Protein AF-A0AA97LWY2-F1 (afdb_monomer_lite)

Secondary structure (DSSP, 8-state):
--HHHHHHTT--HHHHHHHHHH-HHHHHHHHHHHHHHSSTTTB-TTTSSSB--EEEESS-TTT-GGGGG-GGGEEEE-HHIIIIIITT---B-TTS-B-S--TTT--SS--SS--

Organism: NCBI:txid483545

Foldseek 3Di:
DDLVVLLVPPDALVNLVVVVVVPVVVQVVLLVVLCVVQPDRQDALQPSPHHFDHWAFLADCNVVVSCSPPSLRTHRHDCCVRVPVCNNDFDADDVRHTPDDSCSCDPPDDPDDPD

Structure (mmCIF, N/CA/C/O backbone):
data_AF-A0AA97LWY2-F1
#
_entry.id   AF-A0AA97LWY2-F1
#
loop_
_atom_site.group_PDB
_atom_site.id
_atom_site.type_symbol
_atom_site.label_atom_id
_atom_site.label_alt_id
_atom_site.label_comp_id
_atom_site.label_asym_id
_atom_site.label_entity_id
_atom_site.label_seq_id
_atom_site.pdbx_PDB_ins_code
_atom_site.Cartn_x
_atom_site.Cartn_y
_atom_site.Cartn_z
_atom_site.occupancy
_atom_site.B_iso_or_equiv
_atom_site.auth_seq_id
_atom_site.auth_comp_id
_atom_site.auth_asym_id
_atom_site.auth_atom_id
_atom_site.pdbx_PDB_model_num
ATOM 1 N N . MET A 1 1 ? 0.816 14.271 -11.568 1.00 46.16 1 MET A N 1
ATOM 2 C CA . MET A 1 1 ? 1.230 13.266 -12.579 1.00 46.16 1 MET A CA 1
ATOM 3 C C . MET A 1 1 ? 0.406 12.006 -12.369 1.00 46.16 1 MET A C 1
ATOM 5 O O . MET A 1 1 ? 0.363 11.529 -11.246 1.00 46.16 1 MET A O 1
ATOM 9 N N . SER A 1 2 ? -0.274 11.513 -13.407 1.00 42.75 2 SER A N 1
ATOM 10 C CA . SER A 1 2 ? -1.145 10.324 -13.338 1.00 42.75 2 SER A CA 1
ATOM 11 C C . SER A 1 2 ? -0.330 9.019 -13.298 1.00 42.75 2 SER A C 1
ATOM 13 O O . SER A 1 2 ? 0.732 8.934 -13.918 1.00 42.75 2 SER A O 1
ATOM 15 N N . THR A 1 3 ? -0.845 7.991 -12.614 1.00 45.94 3 THR A N 1
ATOM 16 C CA . THR A 1 3 ? -0.303 6.616 -12.537 1.00 45.94 3 THR A CA 1
ATOM 17 C C . THR A 1 3 ? 0.005 6.016 -13.913 1.00 45.94 3 THR A C 1
ATOM 19 O O . THR A 1 3 ? 0.981 5.280 -14.067 1.00 45.94 3 THR A O 1
ATOM 22 N N . LYS A 1 4 ? -0.753 6.408 -14.945 1.00 49.25 4 LYS A N 1
ATOM 23 C CA . LYS A 1 4 ? -0.553 5.982 -16.338 1.00 49.25 4 LYS A CA 1
ATOM 24 C C . LYS A 1 4 ? 0.828 6.365 -16.886 1.00 49.25 4 LYS A C 1
ATOM 26 O O . LYS A 1 4 ? 1.460 5.549 -17.545 1.00 49.25 4 LYS A O 1
ATOM 31 N N . ALA A 1 5 ? 1.329 7.555 -16.541 1.00 52.59 5 ALA A N 1
ATOM 32 C CA . ALA A 1 5 ? 2.635 8.042 -16.990 1.00 52.59 5 ALA A CA 1
ATOM 33 C C . ALA A 1 5 ? 3.810 7.289 -16.337 1.00 52.59 5 ALA A C 1
ATOM 35 O O . ALA A 1 5 ? 4.876 7.162 -16.934 1.00 52.59 5 ALA A O 1
ATOM 36 N N . LEU A 1 6 ? 3.619 6.771 -15.117 1.00 53.22 6 LEU A N 1
ATOM 37 C CA . LEU A 1 6 ? 4.622 5.961 -14.416 1.00 53.22 6 LEU A CA 1
ATOM 38 C C . LEU A 1 6 ? 4.687 4.533 -14.969 1.00 53.22 6 LEU A C 1
ATOM 40 O O . LEU A 1 6 ? 5.785 3.988 -15.073 1.00 53.22 6 LEU A O 1
ATOM 44 N N . ARG A 1 7 ? 3.545 3.964 -15.388 1.00 54.78 7 ARG A N 1
ATOM 45 C CA . ARG A 1 7 ? 3.496 2.655 -16.063 1.00 54.78 7 ARG A CA 1
ATOM 46 C C . ARG A 1 7 ? 4.229 2.664 -17.403 1.00 54.78 7 ARG A C 1
ATOM 48 O O . ARG A 1 7 ? 4.970 1.733 -17.690 1.00 54.78 7 ARG A O 1
ATOM 55 N N . SER A 1 8 ? 4.077 3.730 -18.186 1.00 48.78 8 SER A N 1
ATOM 56 C CA . SER A 1 8 ? 4.718 3.874 -19.500 1.00 48.78 8 SER A CA 1
ATOM 57 C C . SER A 1 8 ? 6.209 4.232 -19.446 1.00 48.78 8 SER A C 1
ATOM 59 O O . SER A 1 8 ? 6.907 4.048 -20.434 1.00 48.78 8 SER A O 1
ATOM 61 N N . ALA A 1 9 ? 6.712 4.748 -18.320 1.00 57.84 9 ALA A N 1
ATOM 62 C CA . ALA A 1 9 ? 8.077 5.276 -18.214 1.00 57.84 9 ALA A CA 1
ATOM 63 C C . ALA A 1 9 ? 9.145 4.244 -17.798 1.00 57.84 9 ALA A C 1
ATOM 65 O O . ALA A 1 9 ? 10.291 4.632 -17.585 1.00 57.84 9 ALA A O 1
ATOM 66 N N . GLY A 1 10 ? 8.797 2.960 -17.640 1.00 62.16 10 GLY A N 1
ATOM 67 C CA . GLY A 1 10 ? 9.764 1.932 -17.235 1.00 62.16 10 GLY A CA 1
ATOM 68 C C . GLY A 1 10 ? 10.382 2.222 -15.864 1.00 62.16 10 GLY A C 1
ATOM 69 O O . GLY A 1 10 ? 11.602 2.308 -15.724 1.00 62.16 10 GLY A O 1
ATOM 70 N N . ALA A 1 11 ? 9.542 2.436 -14.844 1.00 73.88 11 ALA A N 1
ATOM 71 C CA . ALA A 1 11 ? 10.027 2.667 -13.487 1.00 73.88 11 ALA A CA 1
ATOM 72 C C . ALA A 1 11 ? 10.944 1.510 -13.049 1.00 73.88 11 ALA A C 1
ATOM 74 O O . ALA A 1 11 ? 10.564 0.346 -13.112 1.00 73.88 11 ALA A O 1
ATOM 75 N N . THR A 1 12 ? 12.152 1.829 -12.589 1.00 88.50 12 THR A N 1
ATOM 76 C CA . THR A 1 12 ? 13.050 0.853 -11.952 1.00 88.50 12 THR A CA 1
ATOM 77 C C . THR A 1 12 ? 12.725 0.749 -10.458 1.00 88.50 12 THR A C 1
ATOM 79 O O . THR A 1 12 ? 12.260 1.746 -9.886 1.00 88.50 12 THR A O 1
ATOM 82 N N . PRO A 1 13 ? 13.047 -0.366 -9.769 1.00 89.06 13 PRO A N 1
ATOM 83 C CA . PRO A 1 13 ? 12.815 -0.494 -8.327 1.00 89.06 13 PRO A CA 1
ATOM 84 C C . PRO A 1 13 ? 13.411 0.669 -7.521 1.00 89.06 13 PRO A C 1
ATOM 86 O O . PRO A 1 13 ? 12.776 1.203 -6.612 1.00 89.06 13 PRO A O 1
ATOM 89 N N . LYS A 1 14 ? 14.618 1.122 -7.891 1.00 90.56 14 LYS A N 1
ATOM 90 C CA . LYS A 1 14 ? 15.304 2.249 -7.240 1.00 90.56 14 LYS A CA 1
ATOM 91 C C . LYS A 1 14 ? 14.509 3.547 -7.373 1.00 90.56 14 LYS A C 1
ATOM 93 O O . LYS A 1 14 ? 14.281 4.237 -6.380 1.00 90.56 14 LYS A O 1
ATOM 98 N N . THR A 1 15 ? 14.069 3.874 -8.589 1.00 90.81 15 THR A N 1
ATOM 99 C CA . THR A 1 15 ? 13.292 5.099 -8.838 1.00 90.81 15 THR A CA 1
ATOM 100 C C . THR A 1 15 ? 11.914 5.052 -8.180 1.00 90.81 15 THR A C 1
ATOM 102 O O . THR A 1 15 ? 11.484 6.054 -7.608 1.00 90.81 15 THR A O 1
ATOM 105 N N . ALA A 1 16 ? 11.255 3.889 -8.182 1.00 89.94 16 ALA A N 1
ATOM 106 C CA . ALA A 1 16 ? 9.967 3.684 -7.529 1.00 89.94 16 ALA A CA 1
ATOM 107 C C . ALA A 1 16 ? 10.074 3.861 -6.004 1.00 89.94 16 ALA A C 1
ATOM 109 O O . ALA A 1 16 ? 9.343 4.670 -5.426 1.00 89.94 16 ALA A O 1
ATOM 110 N N . ARG A 1 17 ? 11.052 3.201 -5.360 1.00 91.12 17 ARG A N 1
ATOM 111 C CA . ARG A 1 17 ? 11.320 3.336 -3.914 1.00 91.12 17 ARG A CA 1
ATOM 112 C C . ARG A 1 17 ? 11.636 4.784 -3.525 1.00 91.12 17 ARG A C 1
ATOM 114 O O . ARG A 1 17 ? 11.042 5.296 -2.579 1.00 91.12 17 ARG A O 1
ATOM 121 N N . SER A 1 18 ? 12.510 5.463 -4.275 1.00 91.81 18 SER A N 1
ATOM 122 C CA . SER A 1 18 ? 12.880 6.862 -4.007 1.00 91.81 18 SER A CA 1
ATOM 123 C C . SER A 1 18 ? 11.676 7.808 -4.092 1.00 91.81 18 SER A C 1
ATOM 125 O O . SER A 1 18 ? 11.427 8.575 -3.160 1.00 91.81 18 SER A O 1
ATOM 127 N N . ARG A 1 19 ? 10.873 7.710 -5.160 1.00 91.00 19 ARG A N 1
ATOM 128 C CA . ARG A 1 19 ? 9.666 8.535 -5.331 1.00 91.00 19 ARG A CA 1
ATOM 129 C C . ARG A 1 19 ? 8.630 8.274 -4.242 1.00 91.00 19 ARG A C 1
ATOM 131 O O . ARG A 1 19 ? 8.090 9.220 -3.675 1.00 91.00 19 ARG A O 1
ATOM 138 N N . ARG A 1 20 ? 8.402 7.005 -3.889 1.00 90.75 20 ARG A N 1
ATOM 139 C CA . ARG A 1 20 ? 7.533 6.629 -2.767 1.00 90.75 20 ARG A CA 1
ATOM 140 C C . ARG A 1 20 ? 8.017 7.248 -1.453 1.00 90.75 20 ARG A C 1
ATOM 142 O O . ARG A 1 20 ? 7.211 7.760 -0.679 1.00 90.75 20 ARG A O 1
ATOM 149 N N . GLN A 1 21 ? 9.321 7.211 -1.184 1.00 91.75 21 GLN A N 1
ATOM 150 C CA . GLN A 1 21 ? 9.879 7.747 0.057 1.00 91.75 21 GLN A CA 1
ATOM 151 C C . GLN A 1 21 ? 9.710 9.269 0.160 1.00 91.75 21 GLN A C 1
ATOM 153 O O . GLN A 1 21 ? 9.377 9.762 1.242 1.00 91.75 21 GLN A O 1
ATOM 158 N N . ALA A 1 22 ? 9.847 9.978 -0.966 1.00 92.69 22 ALA A N 1
ATOM 159 C CA . ALA A 1 22 ? 9.606 11.416 -1.071 1.00 92.69 22 ALA A CA 1
ATOM 160 C C . ALA A 1 22 ? 8.120 11.805 -0.909 1.00 92.69 22 ALA A C 1
ATOM 162 O O . ALA A 1 22 ? 7.827 12.865 -0.365 1.00 92.69 22 ALA A O 1
ATOM 163 N N . ALA A 1 23 ? 7.178 10.944 -1.306 1.00 91.44 23 ALA A N 1
ATOM 164 C CA . ALA A 1 23 ? 5.733 11.195 -1.244 1.00 91.44 23 ALA A CA 1
ATOM 165 C C . ALA A 1 23 ? 5.135 11.006 0.170 1.00 91.44 23 ALA A C 1
ATOM 167 O O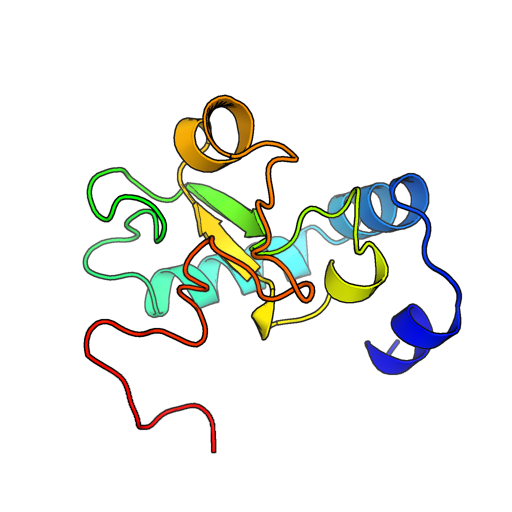 . ALA A 1 23 ? 4.248 10.179 0.375 1.00 91.44 23 ALA A O 1
ATOM 168 N N . ARG A 1 24 ? 5.650 11.728 1.173 1.00 93.44 24 ARG A N 1
ATOM 169 C CA . ARG A 1 24 ? 5.294 11.532 2.593 1.00 93.44 24 ARG A CA 1
ATOM 170 C C . ARG A 1 24 ? 3.807 11.741 2.885 1.00 93.44 24 ARG A C 1
ATOM 172 O O . ARG A 1 24 ? 3.195 10.851 3.468 1.00 93.44 24 ARG A O 1
ATOM 179 N N . ASP A 1 25 ? 3.233 12.856 2.442 1.00 94.38 25 ASP A N 1
ATOM 180 C CA . ASP A 1 25 ? 1.837 13.200 2.752 1.00 94.38 25 ASP A CA 1
ATOM 181 C C . ASP A 1 25 ? 0.853 12.265 2.051 1.00 94.38 25 ASP A C 1
ATOM 183 O O . ASP A 1 25 ? -0.089 11.772 2.664 1.00 94.38 25 ASP A O 1
ATOM 187 N N . VAL A 1 26 ? 1.138 11.927 0.790 1.00 92.00 26 VAL A N 1
ATOM 188 C CA . VAL A 1 26 ? 0.355 10.942 0.034 1.00 92.00 26 VAL A CA 1
ATOM 189 C C . VAL A 1 26 ? 0.419 9.579 0.714 1.00 92.00 26 VAL A C 1
ATOM 191 O O . VAL A 1 26 ? -0.613 8.948 0.898 1.00 92.00 26 VAL A O 1
ATOM 194 N N . ARG A 1 27 ? 1.602 9.127 1.153 1.00 93.44 27 ARG A N 1
ATOM 195 C CA . ARG A 1 27 ? 1.716 7.873 1.911 1.00 93.44 27 ARG A CA 1
ATOM 196 C C . ARG A 1 27 ? 0.942 7.917 3.219 1.00 93.44 27 ARG A C 1
ATOM 198 O O . ARG A 1 27 ? 0.349 6.915 3.588 1.00 93.44 27 ARG A O 1
ATOM 205 N N . ARG A 1 28 ? 0.942 9.043 3.929 1.00 94.25 28 ARG A N 1
ATOM 206 C CA . ARG A 1 28 ? 0.141 9.172 5.147 1.00 94.25 28 ARG A CA 1
ATOM 207 C C . ARG A 1 28 ? -1.348 9.016 4.831 1.00 94.25 28 ARG A C 1
ATOM 209 O O . ARG A 1 28 ? -1.984 8.168 5.437 1.00 94.25 28 ARG A O 1
ATOM 216 N N . ALA A 1 29 ? -1.854 9.738 3.833 1.00 94.00 29 ALA A N 1
ATOM 217 C CA . ALA A 1 29 ? -3.251 9.649 3.412 1.00 94.00 29 ALA A CA 1
ATOM 218 C C . ALA A 1 29 ? -3.641 8.237 2.935 1.00 94.00 29 ALA A C 1
ATOM 220 O O . ALA A 1 29 ? -4.691 7.729 3.308 1.00 94.00 29 ALA A O 1
ATOM 221 N N . VAL A 1 30 ? -2.774 7.574 2.161 1.00 92.75 30 VAL A N 1
ATOM 222 C CA . VAL A 1 30 ? -2.974 6.180 1.728 1.00 92.75 30 VAL A CA 1
ATOM 223 C C . VAL A 1 30 ? -3.071 5.249 2.933 1.00 92.75 30 VAL A C 1
ATOM 225 O O . VAL A 1 30 ? -3.975 4.427 2.991 1.00 92.75 30 VAL A O 1
ATOM 228 N N . ARG A 1 31 ? -2.173 5.386 3.915 1.00 93.81 31 ARG A N 1
ATOM 229 C CA . ARG A 1 31 ? -2.203 4.568 5.134 1.00 93.81 31 ARG A CA 1
ATOM 230 C C . ARG A 1 31 ? -3.493 4.800 5.914 1.00 93.81 31 ARG A C 1
ATOM 232 O O . ARG A 1 31 ? -4.111 3.833 6.333 1.00 93.81 31 ARG A O 1
ATOM 239 N N . ASP A 1 32 ? -3.893 6.059 6.074 1.00 92.69 32 ASP A N 1
ATOM 240 C CA . ASP A 1 32 ? -5.106 6.427 6.804 1.00 92.69 32 ASP A CA 1
ATOM 241 C C . ASP A 1 32 ? -6.360 5.836 6.129 1.00 92.69 32 ASP A C 1
ATOM 243 O O . ASP A 1 32 ? -7.237 5.331 6.819 1.00 92.69 32 ASP A O 1
ATOM 247 N N . LEU A 1 33 ? -6.418 5.807 4.793 1.00 91.88 33 LEU A N 1
ATOM 248 C CA . LEU A 1 33 ? -7.497 5.147 4.044 1.00 91.88 33 LEU A CA 1
ATOM 249 C C . LEU A 1 33 ? -7.458 3.616 4.161 1.00 91.88 33 LEU A C 1
ATOM 251 O O . LEU A 1 33 ? -8.491 2.981 4.333 1.00 91.88 33 LEU A O 1
ATOM 255 N N . LEU A 1 34 ? -6.277 3.000 4.090 1.00 91.81 34 LEU A N 1
ATOM 256 C CA . LEU A 1 34 ? -6.150 1.549 4.271 1.00 91.81 34 LEU A CA 1
ATOM 257 C C . LEU A 1 34 ? -6.570 1.117 5.680 1.00 91.81 34 LEU A C 1
ATOM 259 O O . LEU A 1 34 ? -7.198 0.077 5.844 1.00 91.81 34 LEU A O 1
ATOM 263 N N . SER A 1 35 ? -6.276 1.943 6.683 1.00 90.31 35 SER A N 1
ATOM 264 C CA . SER A 1 35 ? -6.744 1.787 8.060 1.00 90.31 35 SER A CA 1
ATOM 265 C C . SER A 1 35 ? -8.269 1.702 8.159 1.00 90.31 35 SER A C 1
ATOM 267 O O . SER A 1 35 ? -8.780 0.857 8.887 1.00 90.31 35 SER A O 1
ATOM 269 N N . THR A 1 36 ? -9.016 2.493 7.378 1.00 87.94 36 THR A N 1
ATOM 270 C CA . THR A 1 36 ? -10.490 2.420 7.384 1.00 87.94 36 THR A CA 1
ATOM 271 C C . THR A 1 36 ? -11.046 1.168 6.705 1.00 87.94 36 THR A C 1
ATOM 273 O O . THR A 1 36 ? -12.215 0.851 6.894 1.00 87.94 36 THR A O 1
ATOM 276 N N . MET A 1 37 ? -10.242 0.491 5.881 1.00 86.50 37 MET A N 1
ATOM 277 C CA . MET A 1 37 ? -10.608 -0.746 5.177 1.00 86.50 37 MET A CA 1
ATOM 278 C C . MET A 1 37 ? -10.120 -2.001 5.910 1.00 86.50 37 MET A C 1
ATOM 280 O O . MET A 1 37 ? -10.566 -3.105 5.615 1.00 86.50 37 MET A O 1
ATOM 284 N N . ALA A 1 38 ? -9.183 -1.848 6.848 1.00 84.88 38 ALA A N 1
ATO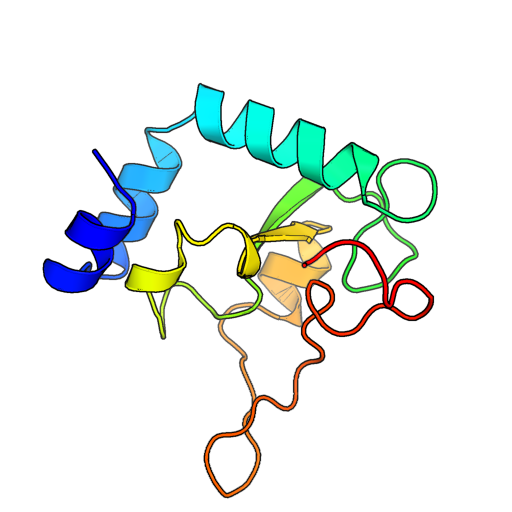M 285 C CA . ALA A 1 38 ? -8.651 -2.949 7.627 1.00 84.88 38 ALA A CA 1
ATOM 286 C C . ALA A 1 38 ? -9.730 -3.537 8.543 1.00 84.88 38 ALA A C 1
ATOM 288 O O . ALA A 1 38 ? -10.513 -2.824 9.169 1.00 84.88 38 ALA A O 1
ATOM 289 N N . THR A 1 39 ? -9.743 -4.862 8.671 1.00 77.38 39 THR A N 1
ATOM 290 C CA . THR A 1 39 ? -10.621 -5.542 9.625 1.00 77.38 39 THR A CA 1
ATOM 291 C C . THR A 1 39 ? -10.248 -5.167 11.057 1.00 77.38 39 THR A C 1
ATOM 293 O O . THR A 1 39 ? -9.083 -5.274 11.444 1.00 77.38 39 THR A O 1
ATOM 296 N N . GLY A 1 40 ? -11.231 -4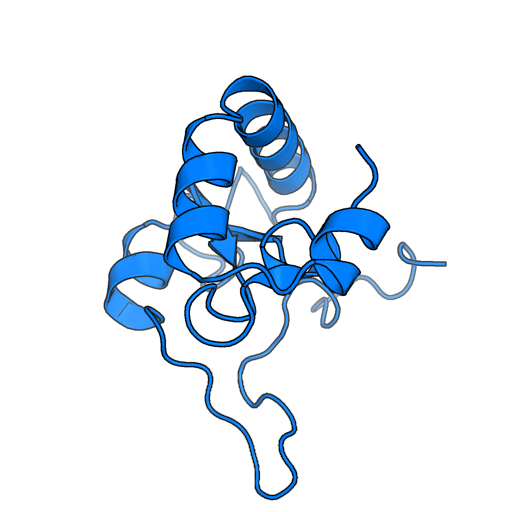.814 11.883 1.00 78.38 40 GLY A N 1
ATOM 297 C CA . GLY A 1 40 ? -10.980 -4.415 13.269 1.00 78.38 40 GLY A CA 1
ATOM 298 C C . GLY A 1 40 ? -10.219 -3.089 13.372 1.00 78.38 40 GLY A C 1
ATOM 299 O O . GLY A 1 40 ? -10.289 -2.248 12.486 1.00 78.38 40 GLY A O 1
ATOM 300 N N . ILE A 1 41 ? -9.509 -2.877 14.481 1.00 83.50 41 ILE A N 1
ATOM 301 C CA . ILE A 1 41 ? -8.754 -1.636 14.704 1.00 83.50 41 ILE A CA 1
ATOM 302 C C . ILE A 1 41 ? -7.392 -1.769 14.021 1.00 83.50 41 ILE A C 1
ATOM 304 O O . ILE A 1 41 ? -6.484 -2.383 14.584 1.00 83.50 41 ILE A O 1
ATOM 308 N N . ASP A 1 42 ? -7.276 -1.219 12.810 1.00 87.81 42 ASP A N 1
ATOM 309 C CA . ASP A 1 42 ? -6.019 -1.084 12.065 1.00 87.81 42 ASP A CA 1
ATOM 310 C C . ASP A 1 42 ? -5.230 -2.397 11.922 1.00 87.81 42 ASP A C 1
ATOM 312 O O . ASP A 1 42 ? -4.003 -2.401 12.006 1.00 87.81 42 ASP A O 1
ATOM 316 N N . ARG A 1 43 ? -5.888 -3.552 11.759 1.00 89.56 43 ARG A N 1
ATOM 317 C CA . ARG A 1 43 ? -5.154 -4.826 11.721 1.00 89.56 43 ARG A CA 1
ATOM 318 C C . ARG A 1 43 ? -4.409 -5.033 10.404 1.00 89.56 43 ARG A C 1
ATOM 320 O O . ARG A 1 43 ? -4.816 -4.592 9.335 1.00 89.56 43 ARG A O 1
ATOM 327 N N . CYS A 1 44 ? -3.299 -5.756 10.493 1.00 89.00 44 CYS A N 1
ATOM 328 C CA . CYS A 1 44 ? -2.507 -6.214 9.364 1.00 89.00 44 CYS A CA 1
ATOM 329 C C . CYS A 1 44 ? -3.366 -7.080 8.439 1.00 89.00 44 CYS A C 1
ATOM 331 O O . CYS A 1 44 ? -3.850 -8.129 8.852 1.00 89.00 44 CYS A O 1
ATOM 333 N N . MET A 1 45 ? -3.473 -6.693 7.173 1.00 87.25 45 MET A N 1
ATOM 334 C CA . MET A 1 45 ? -4.258 -7.401 6.160 1.00 87.25 45 MET A CA 1
ATOM 335 C C . MET A 1 45 ? -3.626 -8.733 5.721 1.00 87.25 45 MET A C 1
ATOM 337 O O . MET A 1 45 ? -4.289 -9.521 5.062 1.00 87.25 45 MET A O 1
ATOM 341 N N . TYR A 1 46 ? -2.370 -9.022 6.097 1.00 83.50 46 TYR A N 1
ATOM 342 C CA . TYR A 1 46 ? -1.783 -10.353 5.878 1.00 83.50 46 TYR A CA 1
ATOM 343 C C . TYR A 1 46 ? -2.212 -11.376 6.928 1.00 83.50 46 TYR A C 1
ATOM 345 O O . TYR A 1 46 ? -2.553 -12.497 6.574 1.00 83.50 46 TYR A O 1
ATOM 353 N N . CYS A 1 47 ? -2.125 -11.029 8.215 1.00 83.81 47 CYS A N 1
ATOM 354 C CA . CYS A 1 47 ? -2.336 -11.998 9.296 1.00 83.81 47 CYS A CA 1
ATOM 355 C C . CYS A 1 47 ? -3.650 -11.812 10.052 1.00 83.81 47 CYS A C 1
ATOM 357 O O . CYS A 1 47 ? -4.048 -12.715 10.769 1.00 83.81 47 CYS A O 1
ATOM 359 N N . GLY A 1 48 ? -4.300 -10.650 9.963 1.00 84.50 48 GLY A N 1
ATOM 360 C CA . GLY A 1 48 ? -5.528 -10.354 10.707 1.00 84.50 48 GLY A CA 1
ATOM 361 C C . GLY A 1 48 ? -5.360 -10.242 12.229 1.00 84.50 48 GLY A C 1
ATOM 362 O O . GLY A 1 48 ? -6.345 -9.982 12.921 1.00 84.50 48 GLY A O 1
ATOM 363 N N . ASP A 1 49 ? -4.136 -10.389 12.747 1.00 84.94 49 ASP A N 1
ATOM 364 C CA . ASP A 1 49 ? -3.863 -10.531 14.184 1.00 84.94 49 ASP A CA 1
ATOM 365 C C . ASP A 1 49 ? -3.044 -9.377 14.772 1.00 84.94 49 ASP A C 1
ATOM 367 O O . ASP A 1 49 ? -3.253 -8.965 15.911 1.00 84.94 49 ASP A O 1
ATOM 371 N N . SER A 1 50 ? -2.087 -8.848 14.008 1.00 88.75 50 SER A N 1
ATOM 372 C CA . SER A 1 50 ? -1.164 -7.800 14.468 1.00 88.75 50 SER A CA 1
ATOM 373 C C . SER A 1 50 ? -1.602 -6.412 14.012 1.00 88.75 50 SER A C 1
ATOM 375 O O . SER A 1 50 ? -2.266 -6.283 12.989 1.00 88.75 50 SER A O 1
ATOM 377 N N . LEU A 1 51 ? -1.174 -5.364 14.722 1.00 91.50 51 LEU A N 1
ATOM 378 C CA . LEU A 1 51 ? -1.394 -3.979 14.299 1.00 91.50 51 LEU A CA 1
ATOM 379 C C . LEU A 1 51 ? -0.663 -3.701 12.976 1.00 91.50 51 LEU A C 1
ATOM 381 O O . LEU A 1 51 ? 0.546 -3.909 12.851 1.00 91.50 51 LEU A O 1
ATOM 385 N N . GLY A 1 52 ? -1.410 -3.226 11.991 1.00 91.12 52 GLY A N 1
ATOM 386 C CA . GLY A 1 52 ? -0.916 -2.764 10.712 1.00 91.12 52 GLY A CA 1
ATOM 387 C C . GLY A 1 52 ? -0.337 -1.358 10.838 1.00 91.12 52 GLY A C 1
ATOM 388 O O . GLY A 1 52 ? -1.038 -0.395 11.136 1.00 91.12 52 GLY A O 1
ATOM 389 N N . THR A 1 53 ? 0.968 -1.234 10.626 1.00 90.81 53 THR A N 1
ATOM 390 C CA . THR A 1 53 ? 1.704 0.025 10.828 1.00 90.81 53 THR A CA 1
ATOM 391 C C . THR A 1 53 ? 2.215 0.622 9.528 1.00 90.81 53 THR A C 1
ATOM 393 O O . THR A 1 53 ? 2.439 1.829 9.441 1.00 90.81 53 THR A O 1
ATOM 396 N N . ASP A 1 54 ? 2.389 -0.214 8.510 1.00 91.19 54 ASP A N 1
ATOM 397 C CA . ASP A 1 54 ? 3.070 0.126 7.275 1.00 91.19 54 ASP A CA 1
ATOM 398 C C . ASP A 1 54 ? 2.173 -0.099 6.066 1.00 91.19 54 ASP A C 1
ATOM 400 O O . ASP A 1 54 ? 1.307 -0.968 6.051 1.00 91.19 54 ASP A O 1
ATOM 404 N N . ILE A 1 55 ? 2.436 0.655 5.002 1.00 91.88 55 ILE A N 1
ATOM 405 C CA . ILE A 1 55 ? 1.883 0.341 3.687 1.00 91.88 55 ILE A CA 1
ATOM 406 C C . ILE A 1 55 ? 2.744 -0.760 3.065 1.00 91.88 55 ILE A C 1
ATOM 408 O O . ILE A 1 55 ? 3.906 -0.504 2.717 1.00 91.88 55 ILE A O 1
ATOM 412 N N . GLY A 1 56 ? 2.168 -1.950 2.926 1.00 90.12 56 GLY A N 1
ATOM 413 C CA . GLY A 1 56 ? 2.713 -3.075 2.177 1.00 90.12 56 GLY A CA 1
ATOM 414 C C . GLY A 1 56 ? 2.320 -3.035 0.701 1.00 90.12 56 GLY A C 1
ATOM 415 O O . GLY A 1 56 ? 1.412 -2.301 0.312 1.00 90.12 56 GLY A O 1
ATOM 416 N N . HIS A 1 57 ? 3.023 -3.843 -0.094 1.00 88.94 57 HIS A N 1
ATOM 417 C CA . HIS A 1 57 ? 2.688 -4.098 -1.494 1.00 88.94 57 HIS A CA 1
ATOM 418 C C . HIS A 1 57 ? 2.351 -5.573 -1.696 1.00 88.94 57 HIS A C 1
ATOM 420 O O . HIS A 1 57 ? 3.115 -6.420 -1.212 1.00 88.94 57 HIS A O 1
ATOM 426 N N . SER A 1 58 ? 1.248 -5.875 -2.388 1.00 86.25 58 SER A N 1
ATOM 427 C CA . SER A 1 58 ? 0.863 -7.244 -2.758 1.00 86.25 58 SER A CA 1
ATOM 428 C C . SER A 1 58 ? 1.931 -7.827 -3.682 1.00 86.25 58 SER A C 1
ATOM 430 O O . SER A 1 58 ? 2.605 -8.799 -3.322 1.00 86.25 58 SER A O 1
ATOM 432 N N . GLU A 1 59 ? 2.224 -7.158 -4.799 1.00 86.75 59 GLU A N 1
ATOM 433 C CA . GLU A 1 59 ? 3.381 -7.488 -5.625 1.00 86.75 59 GLU A CA 1
ATOM 434 C C . GLU A 1 59 ? 4.648 -6.752 -5.147 1.00 86.75 59 GLU A C 1
ATOM 436 O O . GLU A 1 59 ? 4.618 -5.562 -4.838 1.00 86.75 59 GLU A O 1
ATOM 441 N N . PRO A 1 60 ? 5.815 -7.408 -5.044 1.00 87.69 60 PRO A N 1
ATOM 442 C CA . PRO A 1 60 ? 7.031 -6.723 -4.635 1.00 87.69 60 PRO A CA 1
ATOM 443 C C . PRO A 1 60 ? 7.433 -5.628 -5.629 1.00 87.69 60 PRO A C 1
ATOM 445 O O . PRO A 1 60 ? 7.586 -5.880 -6.821 1.00 87.69 60 PRO A O 1
ATOM 448 N N . ILE A 1 61 ? 7.786 -4.445 -5.113 1.00 89.31 61 ILE A N 1
ATOM 449 C CA . ILE A 1 61 ? 8.376 -3.345 -5.907 1.00 89.31 61 ILE A CA 1
ATOM 450 C C . ILE A 1 61 ? 9.598 -3.808 -6.726 1.00 89.31 61 ILE A C 1
ATOM 452 O O . ILE A 1 61 ? 9.918 -3.213 -7.752 1.00 89.31 61 ILE A O 1
ATOM 456 N N . ALA A 1 62 ? 10.323 -4.826 -6.251 1.00 88.06 62 ALA A N 1
ATOM 457 C CA . ALA A 1 62 ? 11.471 -5.390 -6.955 1.00 88.06 62 ALA A CA 1
ATOM 458 C C . ALA A 1 62 ? 11.083 -6.081 -8.274 1.00 88.06 62 ALA A C 1
ATOM 460 O O . ALA A 1 62 ? 11.845 -6.001 -9.233 1.00 88.06 62 ALA A O 1
ATOM 461 N N . GLU A 1 63 ? 9.904 -6.705 -8.326 1.00 85.25 63 GLU A N 1
ATOM 462 C CA . GLU A 1 63 ? 9.402 -7.439 -9.490 1.00 85.25 63 GLU A CA 1
ATOM 463 C C . GLU A 1 63 ? 8.533 -6.553 -10.386 1.00 85.25 63 GLU A C 1
ATOM 465 O O . GLU A 1 63 ? 8.692 -6.559 -11.606 1.00 85.25 63 GLU A O 1
ATOM 470 N N . THR A 1 64 ? 7.654 -5.737 -9.792 1.00 86.00 64 THR A N 1
ATOM 471 C CA . THR A 1 64 ? 6.718 -4.880 -10.536 1.00 86.00 64 THR A CA 1
ATOM 472 C C . THR A 1 64 ? 6.748 -3.418 -10.074 1.00 86.00 64 THR A C 1
ATOM 474 O O . THR A 1 64 ? 5.752 -2.864 -9.606 1.00 86.00 64 THR A O 1
ATOM 477 N N . PRO A 1 65 ? 7.870 -2.698 -10.283 1.00 88.75 65 PRO A N 1
ATOM 478 C CA . PRO A 1 65 ? 7.988 -1.291 -9.889 1.00 88.75 65 PRO A CA 1
ATOM 479 C C . PRO A 1 65 ? 6.878 -0.361 -10.418 1.00 88.75 65 PRO A C 1
ATOM 481 O O . PRO A 1 65 ? 6.494 0.566 -9.702 1.00 88.75 65 PRO A O 1
ATOM 484 N N . PRO A 1 66 ? 6.318 -0.561 -11.629 1.00 86.50 66 PRO A N 1
ATOM 485 C CA . PRO A 1 66 ? 5.169 0.219 -12.084 1.00 86.50 66 PRO A CA 1
ATOM 486 C C . PRO A 1 66 ? 3.933 0.128 -11.176 1.00 86.50 66 PRO A C 1
ATOM 488 O O . PRO A 1 66 ? 3.174 1.097 -11.106 1.00 86.50 66 PRO A O 1
ATOM 491 N N . ARG A 1 67 ? 3.739 -0.996 -10.468 1.00 85.75 67 ARG A N 1
ATOM 492 C CA . ARG A 1 67 ? 2.615 -1.219 -9.544 1.00 85.75 67 ARG A CA 1
ATOM 493 C C . ARG A 1 67 ? 2.794 -0.539 -8.187 1.00 85.75 67 ARG A C 1
ATOM 495 O O . ARG A 1 67 ? 1.822 -0.368 -7.471 1.00 85.75 67 ARG A O 1
ATOM 502 N N . THR A 1 68 ? 3.977 0.006 -7.885 1.00 90.12 68 THR A N 1
ATOM 503 C CA . THR A 1 68 ? 4.256 0.712 -6.613 1.00 90.12 68 THR A CA 1
ATOM 504 C C . THR A 1 68 ? 3.290 1.863 -6.309 1.00 90.12 68 THR A C 1
ATOM 506 O O . THR A 1 68 ? 3.172 2.270 -5.158 1.00 90.12 68 THR A O 1
ATOM 509 N N . PHE A 1 69 ? 2.647 2.430 -7.331 1.00 88.50 69 PHE A N 1
ATOM 510 C CA . PHE A 1 69 ? 1.701 3.544 -7.208 1.00 88.50 69 PHE A CA 1
ATOM 511 C C . PHE A 1 69 ? 0.270 3.144 -7.576 1.00 88.50 69 PHE A C 1
ATOM 513 O O . PHE A 1 69 ? -0.585 4.014 -7.722 1.00 88.50 69 PHE A O 1
ATOM 520 N N . ASP A 1 70 ? 0.024 1.853 -7.781 1.00 86.62 70 ASP A N 1
ATOM 521 C CA . ASP A 1 70 ? -1.303 1.320 -8.038 1.00 86.62 70 ASP A CA 1
ATOM 522 C C . ASP A 1 70 ? -2.042 1.145 -6.714 1.00 86.62 70 ASP A C 1
ATOM 524 O O . ASP A 1 70 ? -1.510 0.541 -5.788 1.00 86.62 70 ASP A O 1
ATOM 528 N N . TRP A 1 71 ? -3.250 1.694 -6.603 1.00 87.12 71 TRP A N 1
ATOM 529 C CA . TRP A 1 71 ? -4.043 1.587 -5.380 1.00 87.12 71 TRP A CA 1
ATOM 530 C C . TRP A 1 71 ? -4.294 0.121 -5.016 1.00 87.12 71 TRP A C 1
ATOM 532 O O . TRP A 1 71 ? -4.055 -0.260 -3.875 1.00 87.12 71 TRP A O 1
ATOM 542 N N . CYS A 1 72 ? -4.636 -0.706 -6.007 1.00 85.00 72 CYS A N 1
ATOM 543 C CA . CYS A 1 72 ? -4.913 -2.131 -5.824 1.00 85.00 72 CYS A CA 1
ATOM 544 C C . CYS A 1 72 ? -3.669 -2.963 -5.476 1.00 85.00 72 CYS A C 1
ATOM 546 O O . CYS A 1 72 ? -3.769 -4.159 -5.266 1.00 85.00 72 CYS A O 1
ATOM 548 N N . ASP A 1 73 ? -2.476 -2.368 -5.449 1.00 87.50 73 ASP A N 1
ATOM 549 C CA . ASP A 1 73 ? -1.271 -3.060 -4.992 1.00 87.50 73 ASP A CA 1
ATOM 550 C C . ASP A 1 73 ? -0.935 -2.737 -3.532 1.00 87.50 73 ASP A C 1
ATOM 552 O O . ASP A 1 73 ? -0.017 -3.335 -2.982 1.00 87.50 73 ASP A O 1
ATOM 556 N N . HIS A 1 74 ? -1.638 -1.791 -2.898 1.00 89.88 74 HIS A N 1
ATOM 557 C CA . HIS A 1 74 ? -1.365 -1.350 -1.533 1.00 89.88 74 HIS A CA 1
ATOM 558 C C . HIS A 1 74 ? -2.244 -2.056 -0.501 1.00 89.88 74 HIS A C 1
ATOM 560 O O . HIS A 1 74 ? -3.442 -2.226 -0.695 1.00 89.88 74 HIS A O 1
ATOM 566 N N . LEU A 1 75 ? -1.657 -2.363 0.656 1.00 90.88 75 LEU A N 1
ATOM 567 C CA . LEU A 1 75 ? -2.373 -2.913 1.809 1.00 90.88 75 LEU A CA 1
ATOM 568 C C . LEU A 1 75 ? -1.773 -2.430 3.136 1.00 90.88 75 LEU A C 1
ATOM 570 O O . LEU A 1 75 ? -0.610 -2.016 3.187 1.00 90.88 75 LEU A O 1
ATOM 574 N N . LEU A 1 76 ? -2.542 -2.493 4.223 1.00 92.00 76 LEU A N 1
ATOM 575 C CA . LEU A 1 76 ? -2.035 -2.215 5.566 1.00 92.00 76 LEU A CA 1
ATOM 576 C C . LEU A 1 76 ? -1.345 -3.464 6.125 1.00 92.00 76 LEU A C 1
ATOM 578 O O . LEU A 1 76 ? -1.959 -4.521 6.245 1.00 92.00 76 LEU A O 1
ATOM 582 N N . ALA A 1 77 ? -0.071 -3.360 6.490 1.00 90.81 77 ALA A N 1
ATOM 583 C CA . ALA A 1 77 ? 0.728 -4.497 6.924 1.00 90.81 77 ALA A CA 1
ATOM 584 C C . ALA A 1 77 ? 1.500 -4.218 8.215 1.00 90.81 77 ALA A C 1
ATOM 586 O O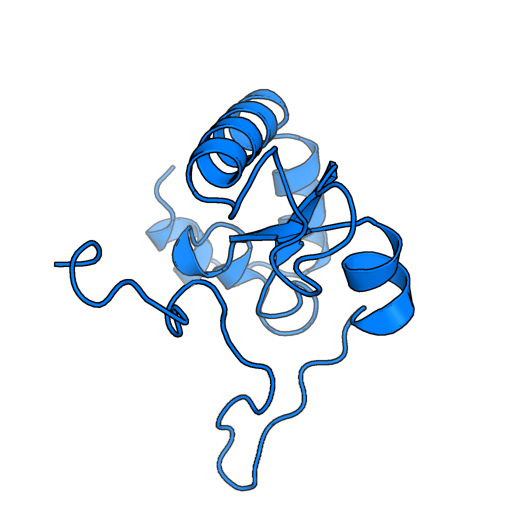 . ALA A 1 77 ? 1.970 -3.111 8.480 1.00 90.81 77 ALA A O 1
ATOM 587 N N . TYR A 1 78 ? 1.678 -5.271 9.007 1.00 90.62 78 TYR A N 1
ATOM 588 C CA . TYR A 1 78 ? 2.634 -5.296 10.103 1.00 90.62 78 TYR A CA 1
ATOM 589 C C . TYR A 1 78 ? 4.056 -5.452 9.550 1.00 90.62 78 TYR A C 1
ATOM 591 O O . TYR A 1 78 ? 4.302 -6.237 8.624 1.00 90.62 78 TYR A O 1
ATOM 599 N N . SER A 1 79 ? 5.007 -4.727 10.140 1.00 85.75 79 SER A N 1
ATOM 600 C CA . SER A 1 79 ? 6.393 -4.652 9.669 1.00 85.75 79 SER A CA 1
ATOM 601 C C . SER A 1 79 ? 7.067 -6.023 9.523 1.00 85.75 79 SER A C 1
ATOM 603 O O . SER A 1 79 ? 7.789 -6.237 8.546 1.00 85.75 79 SER A O 1
ATOM 605 N N . ARG A 1 80 ? 6.802 -6.980 10.428 1.00 84.38 80 ARG A N 1
ATOM 606 C CA . ARG A 1 80 ? 7.349 -8.349 10.358 1.00 84.38 80 ARG A CA 1
ATOM 607 C C . ARG A 1 80 ? 6.773 -9.139 9.185 1.00 84.38 80 ARG A C 1
ATOM 609 O O . ARG A 1 80 ? 7.542 -9.724 8.423 1.00 84.38 80 ARG A O 1
ATOM 616 N N . CYS A 1 81 ? 5.453 -9.108 8.999 1.00 84.19 81 CYS A N 1
ATOM 617 C CA . CYS A 1 81 ? 4.797 -9.816 7.897 1.00 84.19 81 CYS A CA 1
ATOM 618 C C . CYS A 1 81 ? 5.304 -9.299 6.544 1.00 84.19 81 CYS A C 1
ATOM 620 O O . CYS A 1 81 ? 5.695 -10.081 5.682 1.00 84.19 81 CYS A O 1
ATOM 622 N N . ASN A 1 82 ? 5.401 -7.976 6.382 1.00 81.31 82 ASN A N 1
ATOM 623 C CA . ASN A 1 82 ? 5.852 -7.374 5.127 1.00 81.31 82 ASN A CA 1
ATOM 624 C C . ASN A 1 82 ? 7.373 -7.510 4.902 1.00 81.31 82 ASN A C 1
ATOM 626 O O . ASN A 1 82 ? 7.809 -7.925 3.830 1.00 81.31 82 ASN A O 1
ATOM 630 N N . SER A 1 83 ? 8.198 -7.190 5.904 1.00 76.75 83 SER A N 1
ATOM 631 C CA . SER A 1 83 ? 9.656 -7.029 5.734 1.00 76.75 83 SER A CA 1
ATOM 632 C C . SER A 1 83 ? 10.488 -8.258 6.121 1.00 76.75 83 SER A C 1
ATOM 634 O O . SER A 1 83 ? 11.665 -8.340 5.764 1.00 76.75 83 SER A O 1
ATOM 636 N N . HIS A 1 84 ? 9.927 -9.226 6.850 1.00 78.38 84 HIS A N 1
ATOM 637 C CA . HIS A 1 84 ? 10.640 -10.451 7.240 1.00 78.38 84 HIS A CA 1
ATOM 638 C C . HIS A 1 84 ? 10.060 -11.700 6.586 1.00 78.38 84 HIS A C 1
ATOM 640 O O . HIS A 1 84 ? 10.826 -12.498 6.046 1.00 78.38 84 HIS A O 1
ATOM 646 N N . GLU A 1 85 ? 8.738 -11.858 6.618 1.00 77.81 85 GLU A N 1
ATOM 647 C CA . GLU A 1 85 ? 8.074 -13.079 6.152 1.00 77.81 85 GLU A CA 1
ATOM 648 C C . GLU A 1 85 ? 7.838 -13.048 4.639 1.00 77.81 85 GLU A C 1
ATOM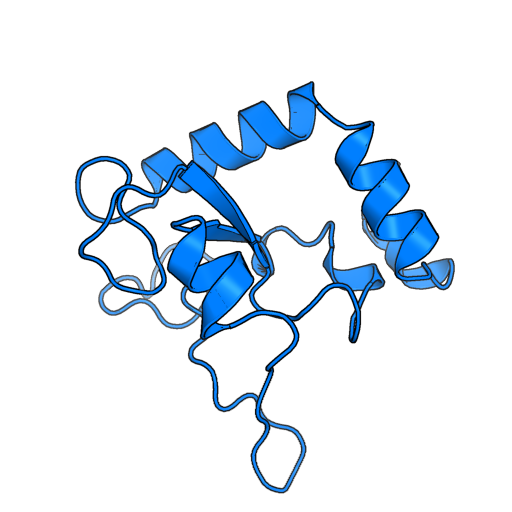 650 O O . GLU A 1 85 ? 8.360 -13.910 3.928 1.00 77.81 85 GLU A O 1
ATOM 655 N N . LYS A 1 86 ? 7.137 -12.022 4.133 1.00 77.81 86 LYS A N 1
ATOM 656 C CA . LYS A 1 86 ? 6.907 -11.835 2.696 1.00 77.81 86 LYS A CA 1
ATOM 657 C C . LYS A 1 86 ? 8.169 -11.381 1.971 1.00 77.81 86 LYS A C 1
ATOM 659 O O . LYS A 1 86 ? 8.645 -12.078 1.082 1.00 77.81 86 LYS A O 1
ATOM 664 N N . ARG A 1 87 ? 8.741 -10.228 2.341 1.00 79.50 87 ARG A N 1
ATOM 665 C CA . ARG A 1 87 ? 9.862 -9.591 1.621 1.00 79.50 87 ARG A CA 1
ATOM 666 C C . ARG A 1 87 ? 9.559 -9.449 0.122 1.00 79.50 87 ARG A C 1
ATOM 668 O O . ARG A 1 87 ? 8.559 -8.855 -0.271 1.00 79.50 87 ARG A O 1
ATOM 675 N N . GLU A 1 88 ? 10.440 -10.002 -0.701 1.00 77.81 88 GLU A N 1
ATOM 676 C CA . GLU A 1 88 ? 10.353 -10.053 -2.155 1.00 77.81 88 GLU A CA 1
ATOM 677 C C . GLU A 1 88 ? 9.764 -11.393 -2.627 1.00 77.81 88 GLU A C 1
ATOM 679 O O . GLU A 1 88 ? 9.813 -11.694 -3.807 1.00 77.81 88 GLU A O 1
ATOM 684 N N . ARG A 1 89 ? 9.202 -12.218 -1.727 1.00 75.62 89 ARG A N 1
ATOM 685 C CA . ARG A 1 89 ? 8.544 -13.469 -2.118 1.00 75.62 89 ARG A CA 1
ATOM 686 C C . ARG A 1 89 ? 7.186 -13.152 -2.730 1.00 75.62 89 ARG A C 1
ATOM 688 O O . ARG A 1 89 ? 6.304 -12.614 -2.058 1.00 75.62 89 ARG A O 1
ATOM 695 N N . PHE A 1 90 ? 7.018 -13.556 -3.980 1.00 73.56 90 PHE A N 1
ATOM 696 C CA . PHE A 1 90 ? 5.744 -13.527 -4.680 1.00 73.56 90 PHE A CA 1
ATOM 697 C C . PHE A 1 90 ? 5.568 -14.825 -5.478 1.00 73.56 90 PHE A C 1
ATOM 699 O O . PHE A 1 90 ? 5.783 -14.860 -6.689 1.00 73.56 90 PHE A O 1
ATOM 706 N N . PRO A 1 91 ? 5.275 -15.946 -4.790 1.00 74.44 91 PRO A N 1
ATOM 707 C CA . PRO A 1 91 ? 5.194 -17.242 -5.445 1.00 74.44 91 PRO A CA 1
ATOM 708 C C . PRO A 1 91 ? 4.070 -17.236 -6.481 1.00 74.44 91 PRO A C 1
ATOM 710 O O . PRO A 1 91 ? 2.968 -16.764 -6.208 1.00 74.44 91 PRO A O 1
ATOM 713 N N . ARG A 1 92 ? 4.346 -17.793 -7.661 1.00 75.94 92 ARG A N 1
ATOM 714 C CA . ARG A 1 92 ? 3.380 -17.962 -8.751 1.00 75.94 92 ARG A CA 1
ATOM 715 C C . ARG A 1 92 ? 3.186 -19.452 -9.042 1.00 75.94 92 ARG A C 1
ATOM 717 O O . ARG A 1 92 ? 4.084 -20.255 -8.801 1.00 75.94 92 ARG A O 1
ATOM 724 N N . ALA A 1 93 ? 1.998 -19.837 -9.492 1.00 74.38 93 ALA A N 1
ATOM 725 C CA . ALA A 1 93 ? 1.728 -21.170 -10.017 1.00 74.38 93 ALA A CA 1
ATOM 726 C C . ALA A 1 93 ? 2.306 -21.327 -11.430 1.00 74.38 93 ALA A C 1
ATOM 728 O O . ALA A 1 93 ? 2.705 -20.342 -12.060 1.00 74.38 93 ALA A O 1
ATOM 729 N N . ASP A 1 94 ? 2.315 -22.562 -11.932 1.00 66.81 94 ASP A N 1
ATOM 730 C CA . ASP A 1 94 ? 2.668 -22.837 -13.322 1.00 66.81 94 ASP A CA 1
ATOM 731 C C . ASP A 1 94 ? 1.659 -22.106 -14.223 1.00 66.81 94 ASP A C 1
ATOM 733 O O . ASP A 1 94 ? 0.457 -22.352 -14.153 1.00 66.81 94 ASP A O 1
ATOM 737 N N . GLY A 1 95 ? 2.142 -21.119 -14.984 1.00 65.44 95 GLY A N 1
ATOM 738 C CA . GLY A 1 95 ? 1.311 -20.177 -15.751 1.00 65.44 95 GLY A CA 1
ATOM 739 C C . GLY A 1 95 ? 1.359 -18.718 -15.273 1.00 65.44 95 GLY A C 1
ATOM 740 O O . GLY A 1 95 ? 0.821 -17.845 -15.945 1.00 65.44 95 GLY A O 1
ATOM 741 N N . GLY A 1 96 ? 2.037 -18.420 -14.158 1.00 68.69 96 GLY A N 1
ATOM 742 C CA . GLY A 1 96 ? 2.298 -17.044 -13.709 1.00 68.69 96 GLY A CA 1
ATOM 743 C C . GLY A 1 96 ? 1.238 -16.443 -12.779 1.00 68.69 96 GLY A C 1
ATOM 744 O O . GLY A 1 96 ? 1.412 -15.310 -12.317 1.00 68.69 96 GLY A O 1
ATOM 745 N N . THR A 1 97 ? 0.184 -17.194 -12.454 1.00 68.88 97 THR A N 1
ATOM 746 C CA . THR A 1 97 ? -0.856 -16.789 -11.496 1.00 68.88 97 THR A CA 1
ATOM 747 C C . THR A 1 97 ? -0.260 -16.630 -10.095 1.00 68.88 97 THR A C 1
ATOM 749 O O . THR A 1 97 ? 0.389 -17.568 -9.627 1.00 68.88 97 THR A O 1
ATOM 752 N N . PRO A 1 98 ? -0.455 -15.493 -9.404 1.00 69.44 98 PRO A N 1
ATOM 753 C CA . PRO A 1 98 ? -0.045 -15.338 -8.010 1.00 69.44 98 PRO A CA 1
ATOM 754 C C . PRO A 1 98 ? -0.627 -16.443 -7.119 1.00 69.44 98 PRO A C 1
ATOM 756 O O . PRO A 1 98 ? -1.800 -16.779 -7.228 1.00 69.44 98 PRO A O 1
ATOM 759 N N . ARG A 1 99 ? 0.199 -17.022 -6.243 1.00 67.00 99 ARG A N 1
ATOM 760 C CA . ARG A 1 99 ? -0.242 -17.936 -5.171 1.00 67.00 99 ARG A CA 1
ATOM 761 C C . ARG A 1 99 ? -0.444 -17.224 -3.841 1.00 67.00 99 ARG A C 1
ATOM 763 O O . ARG A 1 99 ? -1.003 -17.810 -2.920 1.00 67.00 99 ARG A O 1
ATOM 770 N N . LEU A 1 100 ? 0.085 -16.010 -3.712 1.00 66.69 100 LEU A N 1
ATOM 771 C CA . LEU A 1 100 ? -0.242 -15.163 -2.580 1.00 66.69 100 LEU A CA 1
ATOM 772 C C . LEU A 1 100 ? -1.639 -14.598 -2.831 1.00 66.69 100 LEU A C 1
ATOM 774 O O . LEU A 1 100 ? -1.854 -14.012 -3.891 1.00 66.69 100 LEU A O 1
ATOM 778 N N . VAL A 1 101 ? -2.537 -14.786 -1.866 1.00 62.88 101 VAL A N 1
ATOM 779 C CA . VAL A 1 101 ? -3.854 -14.143 -1.869 1.00 62.88 101 VAL A CA 1
ATOM 780 C C . VAL A 1 101 ? -3.637 -12.637 -1.970 1.00 62.88 101 VAL A C 1
ATOM 782 O O . VAL A 1 101 ? -2.797 -12.098 -1.240 1.00 62.88 101 VAL A O 1
ATOM 785 N N . ASP A 1 102 ? -4.339 -11.978 -2.888 1.00 64.31 102 ASP A N 1
ATOM 786 C CA . ASP A 1 102 ? -4.348 -10.518 -2.964 1.00 64.31 102 ASP A CA 1
ATOM 787 C C . ASP A 1 102 ? -5.488 -10.010 -2.078 1.00 64.31 102 ASP A C 1
ATOM 789 O O . ASP A 1 102 ? -6.641 -10.022 -2.515 1.00 64.31 102 ASP A O 1
ATOM 793 N N . PRO A 1 103 ? -5.208 -9.550 -0.845 1.00 60.78 103 PRO A N 1
ATOM 794 C CA . PRO A 1 103 ? -6.255 -9.154 0.093 1.00 60.78 103 PRO A CA 1
ATOM 795 C C . PRO A 1 103 ? -7.035 -7.912 -0.372 1.00 60.78 103 PRO A C 1
ATOM 797 O O . PRO A 1 103 ? -8.000 -7.528 0.277 1.00 60.78 103 PRO A O 1
ATOM 800 N N . SER A 1 104 ? -6.616 -7.261 -1.467 1.00 60.12 104 SER A N 1
ATOM 801 C CA . SER A 1 104 ? -7.342 -6.147 -2.086 1.00 60.12 104 SER A CA 1
ATOM 802 C C . SER A 1 104 ? -8.436 -6.584 -3.074 1.00 60.12 104 SER A C 1
ATOM 804 O O . SER A 1 104 ? -9.306 -5.782 -3.410 1.00 60.12 104 SER A O 1
ATOM 806 N N . VAL A 1 105 ? -8.393 -7.837 -3.543 1.00 61.75 105 VAL A N 1
ATOM 807 C CA . VAL A 1 105 ? -9.342 -8.418 -4.513 1.00 61.75 105 VAL A CA 1
ATOM 808 C C . VAL A 1 105 ? -10.100 -9.585 -3.888 1.00 61.75 105 VAL A C 1
ATOM 810 O O . VAL A 1 105 ? -11.307 -9.728 -4.075 1.00 61.75 105 VAL A O 1
ATOM 813 N N . GLU A 1 106 ? -9.388 -10.418 -3.138 1.00 53.22 106 GLU A N 1
ATOM 814 C CA . GLU A 1 106 ? -9.936 -11.539 -2.392 1.00 53.22 106 GLU A CA 1
ATOM 815 C C . GLU A 1 106 ? -10.293 -11.057 -0.988 1.00 53.22 106 GLU A C 1
ATOM 817 O O . GLU A 1 106 ? -9.507 -11.139 -0.046 1.00 53.22 106 GLU A O 1
ATOM 822 N N . ASP A 1 107 ? -11.499 -10.520 -0.850 1.00 46.09 107 ASP A N 1
ATOM 823 C CA . ASP A 1 107 ? -12.071 -10.266 0.461 1.00 46.09 107 ASP A CA 1
ATOM 824 C C . ASP A 1 107 ? -12.626 -11.582 1.035 1.00 46.09 107 ASP A C 1
ATOM 826 O O . ASP A 1 107 ? -13.266 -12.360 0.325 1.00 46.09 107 ASP A O 1
ATOM 830 N N . ALA A 1 108 ? -12.456 -11.831 2.335 1.00 43.38 108 ALA A N 1
ATOM 831 C CA . ALA A 1 108 ? -13.185 -12.915 3.000 1.00 43.38 108 ALA A CA 1
ATOM 832 C C . ALA A 1 108 ? -14.709 -12.626 3.121 1.00 43.38 108 ALA A C 1
ATOM 834 O O . ALA A 1 108 ? -15.458 -13.484 3.582 1.00 43.38 108 ALA A O 1
ATOM 835 N N . THR A 1 109 ? -15.183 -11.438 2.719 1.00 37.81 109 THR A N 1
ATOM 836 C CA . THR A 1 109 ? -16.538 -10.879 2.929 1.00 37.81 109 THR A CA 1
ATOM 837 C C . THR A 1 109 ? -17.050 -9.781 1.952 1.00 37.81 109 THR A C 1
ATOM 839 O O . THR A 1 109 ? -18.245 -9.496 1.970 1.00 37.81 109 THR A O 1
ATOM 842 N N . CYS A 1 110 ? -16.256 -9.153 1.082 1.00 33.22 110 CYS A N 1
ATOM 843 C CA . CYS A 1 110 ? -16.635 -7.951 0.310 1.00 33.22 110 CYS A CA 1
ATOM 844 C C . CYS A 1 110 ? -16.585 -8.175 -1.210 1.00 33.22 110 CYS A C 1
ATOM 846 O O . CYS A 1 110 ? -15.563 -8.004 -1.864 1.00 33.22 110 CYS A O 1
ATOM 848 N N . PHE A 1 111 ? -17.737 -8.501 -1.796 1.00 26.67 111 PHE A N 1
ATOM 849 C CA . PHE A 1 111 ? -17.936 -8.613 -3.247 1.00 26.67 111 PHE A CA 1
ATOM 850 C C . PHE A 1 111 ? -18.451 -7.304 -3.900 1.00 26.67 111 PHE A C 1
ATOM 852 O O . PHE A 1 111 ? -18.829 -7.318 -5.064 1.00 26.67 111 PHE A O 1
ATOM 859 N N . SER A 1 112 ? -18.519 -6.156 -3.203 1.00 31.66 112 SER A N 1
ATOM 860 C CA . SER A 1 112 ? -19.376 -5.038 -3.672 1.00 31.66 112 SER A CA 1
ATOM 861 C C . SER A 1 112 ? -18.745 -3.644 -3.824 1.00 31.66 112 SER A C 1
ATOM 863 O O . SER A 1 112 ? -19.482 -2.715 -4.149 1.00 31.66 112 SER A O 1
ATOM 865 N N . ALA A 1 113 ? -17.439 -3.439 -3.624 1.00 32.50 113 ALA A N 1
ATOM 866 C CA . ALA A 1 113 ? -16.877 -2.074 -3.580 1.00 32.50 113 ALA A CA 1
ATOM 867 C C . ALA A 1 113 ? -15.926 -1.677 -4.732 1.00 32.50 113 ALA A C 1
ATOM 869 O O . ALA A 1 113 ? -15.399 -0.569 -4.711 1.00 32.50 113 ALA A O 1
ATOM 870 N N . CYS A 1 114 ? -15.702 -2.532 -5.738 1.00 33.91 114 CYS A N 1
ATOM 871 C CA . CYS A 1 114 ? -14.792 -2.242 -6.865 1.00 33.91 114 CYS A CA 1
ATOM 872 C C . CYS A 1 114 ? -15.477 -2.181 -8.247 1.00 33.91 114 CYS A C 1
ATOM 874 O O . CYS A 1 114 ? -14.833 -2.456 -9.259 1.00 33.91 114 CYS A O 1
ATOM 876 N N . CYS A 1 115 ? -16.763 -1.817 -8.301 1.00 33.53 115 CYS A N 1
ATOM 877 C CA . CYS A 1 115 ? -17.448 -1.441 -9.546 1.00 33.53 115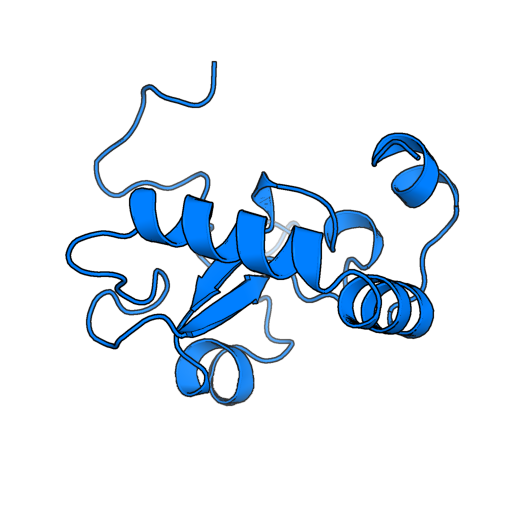 CYS A CA 1
ATOM 878 C C . CYS A 1 115 ? -17.627 0.077 -9.623 1.00 33.53 115 CYS A C 1
ATOM 880 O O . CYS A 1 115 ? -18.125 0.648 -8.628 1.00 33.53 115 CYS A O 1
#

Sequence (115 aa):
MSTKALRSAGATPKTARSRRQAARDVRRAVRDLLSTMATGIDRCMYCGDSLGTDIGHSEPIAETPPRTFDWCDHLLAYSRCNSHEKRERFPRADGGTPRLVDPSVEDATCFSACC

Radius of gyration: 14.1 Å; chains: 1; bounding box: 35×36×34 Å

pLDDT: mean 77.27, std 17.66, range [26.67, 94.38]